Protein AF-A0A1J3I3N0-F1 (afdb_monomer)

Radius of gyration: 23.9 Å; Cα contacts (8 Å, |Δi|>4): 71; chains: 1; bounding box: 58×37×60 Å

Nearest PDB structures (foldseek):
  5kwk-assembly1_A  TM=9.688E-01  e=1.887E-14  Arabidopsis thaliana
  5kor-assembly2_C  TM=9.843E-01  e=4.861E-14  Arabidopsis thaliana
  5koe-assembly6_C  TM=9.722E-01  e=4.544E-14  Arabidopsis thaliana
  5kop-assembly1_A  TM=9.843E-01  e=1.023E-13  Arabidopsis thaliana
  5koe-assembly6_B-2  TM=8.585E-01  e=1.648E-14  Arabidopsis thaliana

Sequence (150 aa):
SRDEDKMFFCQRDQSLIDKVPWLIIKPNVYFVPSLWLNPTFYAVLIKLFPQKETVFHHLARYLFHPTNQVWGMVTRYYHAHLSKAEETLGIQIRVFDKNPGYFQHVMDQVVSCTQREKLLPELATQEEEEEAKFNISESAKLKAVLVTSL

InterPro domains:
  IPR004938 Xyloglucan fucosyltransferase [PF03254] (4-150)
  IPR004938 Xyloglucan fucosyltransferase [PTHR31889] (2-150)

Secondary structure (DSSP, 8-state):
-HHHHGGGGSHHHHHHHTT-S-------S--HHHHTTSHHHHHHHHHH-SSGGGHHHHHHHHH----HHHHHHHHHHIIIIITT-SEEEEEE-----SS-S--HHHHHHHHHHHHHTTSSPPPPPHHHHHHHHH-TTS----EEEEEE--

Mean predicted aligned error: 7.1 Å

Organism: Noccaea caerulescens (NCBI:txid107243)

Solvent-accessible surface area (backbone atoms only — not comparable to full-atom values): 9632 Å² total; per-residue (Å²): 113,77,70,60,61,56,40,64,55,36,60,72,48,41,66,57,53,74,74,51,94,75,86,88,83,88,80,94,68,88,58,66,72,54,44,61,72,14,73,79,46,28,73,53,47,54,71,78,33,80,55,76,84,44,54,63,65,55,51,45,67,73,70,63,74,75,53,70,70,57,44,52,53,54,51,52,50,37,61,75,69,44,66,85,36,82,41,80,46,79,44,82,54,82,82,96,62,93,71,86,80,90,53,69,72,57,52,53,48,51,53,52,49,32,37,75,72,64,74,41,82,72,83,72,51,78,70,52,56,56,53,53,71,73,59,83,80,67,86,77,79,48,70,31,76,50,75,48,70,132

Structure (mmCIF, N/CA/C/O backbone):
data_AF-A0A1J3I3N0-F1
#
_entry.id   AF-A0A1J3I3N0-F1
#
loop_
_atom_site.group_PDB
_atom_site.id
_atom_site.type_symbol
_atom_site.label_atom_id
_atom_site.label_alt_id
_atom_site.label_comp_id
_atom_site.label_asym_id
_atom_site.label_entity_id
_atom_site.label_seq_id
_atom_site.pdbx_PDB_ins_code
_atom_site.Cartn_x
_atom_site.Cartn_y
_atom_site.Cartn_z
_atom_site.occupancy
_atom_site.B_iso_or_equiv
_atom_site.auth_seq_id
_atom_site.auth_comp_id
_atom_site.auth_asym_id
_atom_site.auth_atom_id
_atom_site.pdbx_PDB_model_num
ATOM 1 N N . SER A 1 1 ? 25.586 7.578 -13.875 1.00 64.69 1 SER A N 1
ATOM 2 C CA . SER A 1 1 ? 25.371 6.602 -12.786 1.00 64.69 1 SER A CA 1
ATOM 3 C C . SER A 1 1 ? 23.899 6.506 -12.373 1.00 64.69 1 SER A C 1
ATOM 5 O O . SER A 1 1 ? 23.268 5.610 -12.886 1.00 64.69 1 SER A O 1
ATOM 7 N N . ARG A 1 2 ? 23.277 7.401 -11.572 1.00 70.50 2 ARG A N 1
ATOM 8 C CA . ARG A 1 2 ? 21.827 7.266 -11.228 1.00 70.50 2 ARG A CA 1
ATOM 9 C C . ARG A 1 2 ? 20.839 7.833 -12.251 1.00 70.50 2 ARG A C 1
ATOM 11 O O . ARG A 1 2 ? 19.697 7.390 -12.302 1.00 70.50 2 ARG A O 1
ATOM 18 N N . ASP A 1 3 ? 21.242 8.843 -13.017 1.00 83.88 3 ASP A N 1
ATOM 19 C CA . ASP A 1 3 ? 20.363 9.431 -14.038 1.00 83.88 3 ASP A CA 1
ATOM 20 C C . ASP A 1 3 ? 20.319 8.588 -15.315 1.00 83.88 3 ASP A C 1
ATOM 22 O O . ASP A 1 3 ? 19.281 8.512 -15.960 1.00 83.88 3 ASP A O 1
ATOM 26 N N . GLU A 1 4 ? 21.403 7.872 -15.612 1.00 88.06 4 GLU A N 1
ATOM 27 C CA . GLU A 1 4 ? 21.458 6.889 -16.700 1.00 88.06 4 GLU A CA 1
ATOM 28 C C . GLU A 1 4 ? 20.511 5.711 -16.435 1.00 88.06 4 GLU A C 1
ATOM 30 O O . GLU A 1 4 ? 19.789 5.306 -17.338 1.00 88.06 4 GLU A O 1
ATOM 35 N N . ASP A 1 5 ? 20.406 5.228 -15.191 1.00 90.06 5 ASP A N 1
ATOM 36 C CA . ASP A 1 5 ? 19.467 4.151 -14.835 1.00 90.06 5 ASP A CA 1
ATOM 37 C C . ASP A 1 5 ? 18.001 4.537 -15.104 1.00 90.06 5 ASP A C 1
ATOM 39 O O . ASP A 1 5 ? 17.170 3.697 -15.458 1.00 90.06 5 ASP A O 1
ATOM 43 N N . LYS A 1 6 ? 17.662 5.828 -14.973 1.00 90.75 6 LYS A N 1
ATOM 44 C CA . LYS A 1 6 ? 16.306 6.336 -15.241 1.00 90.75 6 LYS A CA 1
ATOM 45 C C . LYS A 1 6 ? 15.952 6.298 -16.727 1.00 90.75 6 LYS A C 1
ATOM 47 O O . LYS A 1 6 ? 14.764 6.317 -17.050 1.00 90.75 6 LYS A O 1
ATOM 52 N N . MET A 1 7 ? 16.943 6.183 -17.615 1.00 92.62 7 MET A N 1
ATOM 53 C CA . MET A 1 7 ? 16.710 6.018 -19.051 1.00 92.62 7 MET A CA 1
ATOM 54 C C . MET A 1 7 ? 15.950 4.727 -19.360 1.00 92.62 7 MET A C 1
ATOM 56 O O . MET A 1 7 ? 15.280 4.664 -20.384 1.00 92.62 7 MET A O 1
ATOM 60 N N . PHE A 1 8 ? 15.914 3.753 -18.437 1.00 92.50 8 PHE A N 1
ATOM 61 C CA . PHE A 1 8 ? 15.010 2.602 -18.517 1.00 92.50 8 PHE A CA 1
ATOM 62 C C . PHE A 1 8 ? 13.559 3.014 -18.819 1.00 92.50 8 PHE A C 1
ATOM 64 O O . PHE A 1 8 ? 12.860 2.328 -19.555 1.00 92.50 8 PHE A O 1
ATOM 71 N N . PHE A 1 9 ? 13.080 4.146 -18.304 1.00 92.75 9 PHE A N 1
ATOM 72 C CA . PHE A 1 9 ? 11.700 4.579 -18.537 1.00 92.75 9 PHE A CA 1
ATOM 73 C C . PHE A 1 9 ? 11.489 5.278 -19.888 1.00 92.75 9 PHE A C 1
ATOM 75 O O . PHE A 1 9 ? 10.345 5.563 -20.244 1.00 92.75 9 PHE A O 1
ATOM 82 N N . CYS A 1 10 ? 12.541 5.525 -20.670 1.00 92.50 10 CYS A N 1
ATOM 83 C CA . CYS A 1 10 ? 12.461 6.177 -21.974 1.00 92.50 10 CYS A CA 1
ATOM 84 C C . CYS A 1 10 ? 12.152 5.176 -23.098 1.00 92.50 10 CYS A C 1
ATOM 86 O O . CYS A 1 10 ? 12.663 4.060 -23.140 1.00 92.50 10 CYS A O 1
ATOM 88 N N . GLN A 1 11 ? 11.327 5.588 -24.065 1.00 91.31 11 GLN A N 1
ATOM 89 C CA . GLN A 1 11 ? 10.943 4.744 -25.206 1.00 91.31 11 GLN A CA 1
ATOM 90 C C . GLN A 1 11 ? 12.145 4.309 -26.060 1.00 91.31 11 GLN A C 1
ATOM 92 O O . GLN A 1 11 ? 12.191 3.173 -26.529 1.00 91.31 11 GLN A O 1
ATOM 97 N N . ARG A 1 12 ? 13.123 5.203 -26.261 1.00 91.56 12 ARG A N 1
ATOM 98 C CA . ARG A 1 12 ? 14.326 4.912 -27.056 1.00 91.56 12 ARG A CA 1
ATOM 99 C C . ARG A 1 12 ? 15.104 3.743 -26.457 1.00 91.56 12 ARG A C 1
ATOM 101 O O . ARG A 1 12 ? 15.423 2.795 -27.163 1.00 91.56 12 ARG A O 1
ATOM 108 N N . ASP A 1 13 ? 15.366 3.798 -25.164 1.00 92.19 13 ASP A N 1
ATOM 109 C CA . ASP A 1 13 ? 16.154 2.805 -24.444 1.00 92.19 13 ASP A CA 1
ATOM 110 C C . ASP A 1 13 ? 15.411 1.470 -24.328 1.00 92.19 13 ASP A C 1
ATOM 112 O O . ASP A 1 13 ? 16.022 0.417 -24.495 1.00 92.19 13 ASP A O 1
ATOM 116 N N . GLN A 1 14 ? 14.080 1.491 -24.186 1.00 93.06 14 GLN A N 1
ATOM 117 C CA . GLN A 1 14 ? 13.260 0.274 -24.244 1.00 93.06 14 GLN A CA 1
ATOM 118 C C . GLN A 1 14 ? 13.431 -0.496 -25.560 1.00 93.06 14 GLN A C 1
ATOM 120 O O . GLN A 1 14 ? 13.517 -1.718 -25.537 1.00 93.06 14 GLN A O 1
ATOM 125 N N . SER A 1 15 ? 13.593 0.192 -26.697 1.00 91.31 15 SER A N 1
ATOM 126 C CA . SER A 1 15 ? 13.851 -0.473 -27.988 1.00 91.31 15 SER A CA 1
ATOM 127 C C . SER A 1 15 ? 15.215 -1.177 -28.074 1.00 91.31 15 SER A C 1
ATOM 129 O O . SER A 1 15 ? 15.411 -2.056 -28.916 1.00 91.31 15 SER A O 1
ATOM 131 N N . LEU A 1 16 ? 16.173 -0.784 -27.227 1.00 92.06 16 LEU A N 1
ATOM 132 C CA . LEU A 1 16 ? 17.465 -1.457 -27.096 1.00 92.06 16 LEU A CA 1
ATOM 133 C C . LEU A 1 16 ? 17.357 -2.628 -26.120 1.00 92.06 16 LEU A C 1
ATOM 135 O O . LEU A 1 16 ? 17.857 -3.711 -26.417 1.00 92.06 16 LEU A O 1
ATOM 139 N N . ILE A 1 17 ? 16.671 -2.416 -24.994 1.00 92.81 17 ILE A N 1
ATOM 140 C CA . ILE A 1 17 ? 16.442 -3.432 -23.960 1.00 92.81 17 ILE A CA 1
ATOM 141 C C . ILE A 1 17 ? 15.670 -4.629 -24.530 1.00 92.81 17 ILE A C 1
ATOM 143 O O . ILE A 1 17 ? 16.038 -5.763 -24.244 1.00 92.81 17 ILE A O 1
ATOM 147 N N . ASP A 1 18 ? 14.680 -4.393 -25.394 1.00 91.75 18 ASP A N 1
ATOM 148 C CA . ASP A 1 18 ? 13.862 -5.434 -26.041 1.00 91.75 18 ASP A CA 1
ATOM 149 C C . ASP A 1 18 ? 14.685 -6.439 -26.875 1.00 91.75 18 ASP A C 1
ATOM 151 O O . ASP A 1 18 ? 14.262 -7.565 -27.121 1.00 91.75 18 ASP A O 1
ATOM 155 N N . LYS A 1 19 ? 15.907 -6.068 -27.279 1.00 96.00 19 LYS A N 1
ATOM 156 C CA . LYS A 1 19 ? 16.817 -6.939 -28.042 1.00 96.00 19 LYS A CA 1
ATOM 157 C C . LYS A 1 19 ? 17.694 -7.822 -27.155 1.00 96.00 19 LYS A C 1
ATOM 159 O O . LYS A 1 19 ? 18.414 -8.677 -27.673 1.00 96.00 19 LYS A O 1
ATOM 164 N N . VAL A 1 20 ? 17.690 -7.598 -25.842 1.00 95.12 20 VAL A N 1
ATOM 165 C CA . VAL A 1 20 ? 18.519 -8.336 -24.889 1.00 95.12 20 VAL A CA 1
ATOM 166 C C . VAL A 1 20 ? 17.716 -9.518 -24.332 1.00 95.12 20 VAL A C 1
ATOM 168 O O . VAL A 1 20 ? 16.658 -9.311 -23.747 1.00 95.12 20 VAL A O 1
ATOM 171 N N . PRO A 1 21 ? 18.210 -10.764 -24.447 1.00 96.12 21 PRO A N 1
ATOM 172 C CA . PRO A 1 21 ? 17.446 -11.946 -24.038 1.00 96.12 21 PRO A CA 1
ATOM 173 C C . PRO A 1 21 ? 17.342 -12.134 -22.516 1.00 96.12 21 PRO A C 1
ATOM 175 O O . PRO A 1 21 ? 16.458 -12.846 -22.048 1.00 96.12 21 PRO A O 1
ATOM 178 N N . TRP A 1 22 ? 18.241 -11.524 -21.738 1.00 96.00 22 TRP A N 1
ATOM 179 C CA . TRP A 1 22 ? 18.297 -11.670 -20.283 1.00 96.00 22 TRP A CA 1
ATOM 180 C C . TRP A 1 22 ? 18.347 -10.306 -19.608 1.00 96.00 22 TRP A C 1
ATOM 182 O O . TRP A 1 22 ? 19.309 -9.558 -19.775 1.00 96.00 22 TRP A O 1
ATOM 192 N N . LEU A 1 23 ? 17.333 -10.015 -18.795 1.00 94.81 23 LEU A N 1
ATOM 193 C CA . LEU A 1 23 ? 17.261 -8.802 -17.992 1.00 94.81 23 LEU A CA 1
ATOM 194 C C . LEU A 1 23 ? 17.294 -9.165 -16.505 1.00 94.81 23 LEU A C 1
ATOM 196 O O . LEU A 1 23 ? 16.452 -9.918 -16.019 1.00 94.81 23 LEU A O 1
ATOM 200 N N . ILE A 1 24 ? 18.259 -8.608 -15.774 1.00 94.81 24 ILE A N 1
ATOM 201 C CA . ILE A 1 24 ? 18.362 -8.743 -14.318 1.00 94.81 24 ILE A CA 1
ATOM 202 C C . ILE A 1 24 ? 17.956 -7.406 -13.705 1.00 94.81 24 ILE A C 1
ATOM 204 O O . ILE A 1 24 ? 18.572 -6.380 -13.982 1.00 94.81 24 ILE A O 1
ATOM 208 N N . ILE A 1 25 ? 16.921 -7.413 -12.865 1.00 92.81 25 ILE A N 1
ATOM 209 C CA . ILE A 1 25 ? 16.355 -6.202 -12.262 1.00 92.81 25 ILE A CA 1
ATOM 210 C C . ILE A 1 25 ? 16.528 -6.280 -10.744 1.00 92.81 25 ILE A C 1
ATOM 212 O O . ILE A 1 25 ? 16.225 -7.303 -10.132 1.00 92.81 25 ILE A O 1
ATOM 216 N N . LYS A 1 26 ? 16.982 -5.187 -10.119 1.00 93.81 26 LYS A N 1
ATOM 217 C CA . LYS A 1 26 ? 17.108 -5.060 -8.657 1.00 93.81 26 LYS A CA 1
ATOM 218 C C . LYS A 1 26 ? 16.437 -3.772 -8.157 1.00 93.81 26 LYS A C 1
ATOM 220 O O . LYS A 1 26 ? 17.131 -2.825 -7.788 1.00 93.81 26 LYS A O 1
ATOM 225 N N . PRO A 1 27 ? 15.096 -3.698 -8.168 1.00 91.56 27 PRO A N 1
ATOM 226 C CA . PRO A 1 27 ? 14.377 -2.522 -7.708 1.00 91.56 27 PRO A CA 1
ATOM 227 C C . PRO A 1 27 ? 14.103 -2.608 -6.200 1.00 91.56 27 PRO A C 1
ATOM 229 O O . PRO A 1 27 ? 13.851 -3.681 -5.657 1.00 91.56 27 PRO A O 1
ATOM 232 N N . ASN A 1 28 ? 14.088 -1.462 -5.528 1.00 93.69 28 ASN A N 1
ATOM 233 C CA . ASN A 1 28 ? 13.585 -1.309 -4.157 1.00 93.69 28 ASN A CA 1
ATOM 234 C C . ASN A 1 28 ? 12.426 -0.296 -4.084 1.00 93.69 28 ASN A C 1
ATOM 236 O O . ASN A 1 28 ? 12.150 0.261 -3.025 1.00 93.69 28 ASN A O 1
ATOM 240 N N . VAL A 1 29 ? 11.773 -0.038 -5.222 1.00 93.94 29 VAL A N 1
ATOM 241 C CA . VAL A 1 29 ? 10.712 0.963 -5.383 1.00 93.94 29 VAL A CA 1
ATOM 242 C C . VAL A 1 29 ? 9.551 0.409 -6.203 1.00 93.94 29 VAL A C 1
ATOM 244 O O . VAL A 1 29 ? 9.735 -0.438 -7.078 1.00 93.94 29 VAL A O 1
ATOM 247 N N . TYR A 1 30 ? 8.353 0.939 -5.963 1.00 95.38 30 TYR A N 1
ATOM 248 C CA . TYR A 1 30 ? 7.183 0.695 -6.802 1.00 95.38 30 TYR A CA 1
ATOM 249 C C . TYR A 1 30 ? 7.220 1.617 -8.032 1.00 95.38 30 TYR A C 1
ATOM 251 O O . TYR A 1 30 ? 6.747 2.750 -7.989 1.00 95.38 30 TYR A O 1
ATOM 259 N N . PHE A 1 31 ? 7.820 1.143 -9.128 1.00 95.44 31 PHE A N 1
ATOM 260 C CA . PHE A 1 31 ? 8.062 1.945 -10.340 1.00 95.44 31 PHE A CA 1
ATOM 261 C C . PHE A 1 31 ? 6.945 1.879 -11.395 1.00 95.44 31 PHE A C 1
ATOM 263 O O . PHE A 1 31 ? 7.069 2.489 -12.457 1.00 95.44 31 PHE A O 1
ATOM 270 N N . VAL A 1 32 ? 5.845 1.171 -11.119 1.00 95.69 32 VAL A N 1
ATOM 271 C CA . VAL A 1 32 ? 4.691 1.065 -12.028 1.00 95.69 32 VAL A CA 1
ATOM 272 C C . VAL A 1 32 ? 4.181 2.431 -12.511 1.00 95.69 32 VAL A C 1
ATOM 274 O O . VAL A 1 32 ? 3.927 2.540 -13.710 1.00 95.69 32 VAL A O 1
ATOM 277 N N . PRO A 1 33 ? 4.071 3.489 -11.675 1.00 94.94 33 PRO A N 1
ATOM 278 C CA . PRO A 1 33 ? 3.620 4.800 -12.147 1.00 94.94 33 PRO A CA 1
ATOM 279 C C . PRO A 1 33 ? 4.467 5.356 -13.300 1.00 94.94 33 PRO A C 1
ATOM 281 O O . PRO A 1 33 ? 3.920 5.911 -14.247 1.00 94.94 33 PRO A O 1
ATOM 284 N N . SER A 1 34 ? 5.784 5.140 -13.280 1.00 94.38 34 SER A N 1
ATOM 285 C CA . SER A 1 34 ? 6.685 5.594 -14.345 1.00 94.38 34 SER A CA 1
ATOM 286 C C . SER A 1 34 ? 6.486 4.833 -15.657 1.00 94.38 34 SER A C 1
ATOM 288 O O . SER A 1 34 ? 6.720 5.390 -16.726 1.00 94.38 34 SER A O 1
ATOM 290 N N . LEU A 1 35 ? 6.009 3.582 -15.609 1.00 94.75 35 LEU A N 1
ATOM 291 C CA . LEU A 1 35 ? 5.701 2.808 -16.817 1.00 94.75 35 LEU A CA 1
ATOM 292 C C . LEU A 1 35 ? 4.533 3.421 -17.597 1.00 94.75 35 LEU A C 1
ATOM 294 O O . LEU A 1 35 ? 4.544 3.395 -18.824 1.00 94.75 35 LEU A O 1
ATOM 298 N N . TRP A 1 36 ? 3.566 4.033 -16.906 1.00 94.62 36 TRP A N 1
ATOM 299 C CA . TRP A 1 36 ? 2.443 4.725 -17.547 1.00 94.62 36 TRP A CA 1
ATOM 300 C C . TRP A 1 36 ? 2.867 5.948 -18.366 1.00 94.62 36 TRP A C 1
ATOM 302 O O . TRP A 1 36 ? 2.126 6.362 -19.253 1.00 94.62 36 TRP A O 1
ATOM 312 N N . LEU A 1 37 ? 4.043 6.520 -18.087 1.00 92.50 37 LEU A N 1
ATOM 313 C CA . LEU A 1 37 ? 4.584 7.666 -18.822 1.00 92.50 37 LEU A CA 1
ATOM 314 C C . LEU A 1 37 ? 5.310 7.257 -20.110 1.00 92.50 37 LEU A C 1
ATOM 316 O O . LEU A 1 37 ? 5.589 8.111 -20.948 1.00 92.50 37 LEU A O 1
ATOM 320 N N . ASN A 1 38 ? 5.615 5.968 -20.287 1.00 92.94 38 ASN A N 1
ATOM 321 C CA . ASN A 1 38 ? 6.255 5.472 -21.497 1.00 92.94 38 ASN A CA 1
ATOM 322 C C . ASN A 1 38 ? 5.187 5.112 -22.549 1.00 92.94 38 ASN A C 1
ATOM 324 O O . ASN A 1 38 ? 4.382 4.205 -22.303 1.00 92.94 38 ASN A O 1
ATOM 328 N N . PRO A 1 39 ? 5.195 5.743 -23.741 1.00 89.69 39 PRO A N 1
ATOM 329 C CA . PRO A 1 39 ? 4.214 5.469 -24.795 1.00 89.69 39 PRO A CA 1
ATOM 330 C C . PRO A 1 39 ? 4.124 3.992 -25.201 1.00 89.69 39 PRO A C 1
ATOM 332 O O . PRO A 1 39 ? 3.043 3.511 -25.534 1.00 89.69 39 PRO A O 1
ATOM 335 N N . THR A 1 40 ? 5.242 3.264 -25.124 1.00 88.25 40 THR A N 1
ATOM 336 C CA . THR A 1 40 ? 5.331 1.830 -25.446 1.00 88.25 40 THR A CA 1
ATOM 337 C C . THR A 1 40 ? 4.435 0.997 -24.535 1.00 88.25 40 THR A C 1
ATOM 339 O O . THR A 1 40 ? 3.699 0.131 -25.000 1.00 88.25 40 THR A O 1
ATOM 342 N N . PHE A 1 41 ? 4.464 1.274 -23.229 1.00 93.69 41 PHE A N 1
ATOM 343 C CA . PHE A 1 41 ? 3.701 0.513 -22.240 1.00 93.69 41 PHE A CA 1
ATOM 344 C C . PHE A 1 41 ? 2.276 1.030 -22.086 1.00 93.69 41 PHE A C 1
ATOM 346 O O . PHE A 1 41 ? 1.360 0.238 -21.863 1.00 93.69 41 PHE A O 1
ATOM 353 N N . TYR A 1 42 ? 2.070 2.339 -22.246 1.00 92.88 42 TYR A N 1
ATOM 354 C CA . TYR A 1 42 ? 0.773 2.987 -22.067 1.00 92.88 42 TYR A CA 1
ATOM 355 C C . TYR A 1 42 ? -0.353 2.299 -22.853 1.00 92.88 42 TYR A C 1
ATOM 357 O O . TYR A 1 42 ? -1.414 2.014 -22.295 1.00 92.88 42 TYR A O 1
ATOM 365 N N . ALA A 1 43 ? -0.108 1.973 -24.127 1.00 90.88 43 ALA A N 1
ATOM 366 C CA . ALA A 1 43 ? -1.102 1.358 -25.010 1.00 90.88 43 ALA A CA 1
ATOM 367 C C . ALA A 1 43 ? -1.598 -0.017 -24.522 1.00 90.88 43 ALA A C 1
ATOM 369 O O . ALA A 1 43 ? -2.729 -0.409 -24.819 1.00 90.88 43 ALA A O 1
ATOM 370 N N . VAL A 1 44 ? -0.762 -0.746 -23.778 1.00 94.19 44 VAL A N 1
ATOM 371 C CA . VAL A 1 44 ? -1.104 -2.045 -23.184 1.00 94.19 44 VAL A CA 1
ATOM 372 C C . VAL A 1 44 ? -1.709 -1.849 -21.796 1.00 94.19 44 VAL A C 1
ATOM 374 O O . VAL A 1 44 ? -2.758 -2.418 -21.497 1.00 94.19 44 VAL A O 1
ATOM 377 N N . LEU A 1 45 ? -1.096 -1.002 -20.966 1.00 96.12 45 LEU A N 1
ATOM 378 C CA . LEU A 1 45 ? -1.529 -0.759 -19.590 1.00 96.12 45 LEU A CA 1
ATOM 379 C C . LEU A 1 45 ? -2.961 -0.226 -19.513 1.00 96.12 45 LEU A C 1
ATOM 381 O O . LEU A 1 45 ? -3.719 -0.684 -18.666 1.00 96.12 45 LEU A O 1
ATOM 385 N N . ILE A 1 46 ? -3.371 0.658 -20.429 1.00 96.00 46 ILE A N 1
ATOM 386 C CA . ILE A 1 46 ? -4.741 1.193 -20.445 1.00 96.00 46 ILE A CA 1
ATOM 387 C C . ILE A 1 46 ? -5.800 0.123 -20.755 1.00 96.00 46 ILE A C 1
ATOM 389 O O . ILE A 1 46 ? -6.944 0.243 -20.326 1.00 96.00 46 ILE A O 1
ATOM 393 N N . LYS A 1 47 ? -5.421 -0.933 -21.487 1.00 95.75 47 LYS A N 1
ATOM 394 C CA . LYS A 1 47 ? -6.307 -2.067 -21.786 1.00 95.75 47 LYS A CA 1
ATOM 395 C C . LYS A 1 47 ? -6.361 -3.054 -20.623 1.00 95.75 47 LYS A C 1
ATOM 397 O O . LYS A 1 47 ? -7.427 -3.581 -20.332 1.00 95.75 47 LYS A O 1
ATOM 402 N N . LEU A 1 48 ? -5.220 -3.302 -19.976 1.00 96.81 48 LEU A N 1
ATOM 403 C CA . LEU A 1 48 ? -5.122 -4.212 -18.831 1.00 96.81 48 LEU A CA 1
ATOM 404 C C . LEU A 1 48 ? -5.765 -3.632 -17.568 1.00 96.81 48 LEU A C 1
ATOM 406 O O . LEU A 1 48 ? -6.399 -4.361 -16.811 1.00 96.81 48 LEU A O 1
ATOM 410 N N . PHE A 1 49 ? -5.607 -2.327 -17.349 1.00 97.19 49 PHE A N 1
ATOM 411 C CA . PHE A 1 49 ? -6.050 -1.632 -16.146 1.00 97.19 49 PHE A CA 1
ATOM 412 C C . PHE A 1 49 ? -6.854 -0.381 -16.524 1.00 97.19 49 PHE A C 1
ATOM 414 O O . PHE A 1 49 ? -6.316 0.729 -16.512 1.00 97.19 49 PHE A O 1
ATOM 421 N N . PRO A 1 50 ? -8.152 -0.532 -16.854 1.00 94.75 50 PRO A N 1
ATOM 422 C CA . PRO A 1 50 ? -9.027 0.609 -17.134 1.00 94.75 50 PRO A CA 1
ATOM 423 C C . PRO A 1 50 ? -9.096 1.598 -15.961 1.00 94.75 50 PRO A C 1
ATOM 425 O O . PRO A 1 50 ? -9.177 2.807 -16.163 1.00 94.75 50 PRO A O 1
ATOM 428 N N . GLN A 1 51 ? -9.013 1.071 -14.737 1.00 95.00 51 GLN A N 1
ATOM 429 C CA . GLN A 1 51 ? -8.826 1.828 -13.502 1.00 95.00 51 GLN A CA 1
ATOM 430 C C . GLN A 1 51 ? -7.328 1.848 -13.172 1.00 95.00 51 GLN A C 1
ATOM 432 O O . GLN A 1 51 ? -6.751 0.833 -12.783 1.00 95.00 51 GLN A O 1
ATOM 437 N N . LYS A 1 52 ? -6.660 2.988 -13.366 1.00 91.62 52 LYS A N 1
ATOM 438 C CA . LYS A 1 52 ? -5.188 3.087 -13.275 1.00 91.62 52 LYS A CA 1
ATOM 439 C C . LYS A 1 52 ? -4.658 2.782 -11.871 1.00 91.62 52 LYS A C 1
ATOM 441 O O . LYS A 1 52 ? -3.526 2.338 -11.704 1.00 91.62 52 LYS A O 1
ATOM 446 N N . GLU A 1 53 ? -5.479 3.014 -10.862 1.00 93.88 53 GLU A N 1
ATOM 447 C CA . GLU A 1 53 ? -5.210 2.810 -9.445 1.00 93.88 53 GLU A CA 1
ATOM 448 C C . GLU A 1 53 ? -5.243 1.332 -9.015 1.00 93.88 53 GLU A C 1
ATOM 450 O O . GLU A 1 53 ? -4.773 1.001 -7.926 1.00 93.88 53 GLU A O 1
ATOM 455 N N . THR A 1 54 ? -5.724 0.412 -9.862 1.00 96.75 54 THR A N 1
ATOM 456 C CA . THR A 1 54 ? -5.919 -0.998 -9.476 1.00 96.75 54 THR A CA 1
ATOM 457 C C . THR A 1 54 ? -4.753 -1.926 -9.806 1.00 96.75 54 THR A C 1
ATOM 459 O O . THR A 1 54 ? -4.815 -3.109 -9.461 1.00 96.75 54 THR A O 1
ATOM 462 N N . VAL A 1 55 ? -3.664 -1.426 -10.407 1.00 97.81 55 VAL A N 1
ATOM 463 C CA . VAL A 1 55 ? -2.535 -2.277 -10.837 1.00 97.81 55 VAL A CA 1
ATOM 464 C C . VAL A 1 55 ? -1.989 -3.125 -9.688 1.00 97.81 55 VAL A C 1
ATOM 466 O O . VAL A 1 55 ? -1.961 -4.353 -9.781 1.00 97.81 55 VAL A O 1
ATOM 469 N N . PHE A 1 56 ? -1.597 -2.491 -8.577 1.00 97.56 56 PHE A N 1
ATOM 470 C CA . PHE A 1 56 ? -1.079 -3.224 -7.422 1.00 97.56 56 PHE A CA 1
ATOM 471 C C . PHE A 1 56 ? -2.160 -4.095 -6.783 1.00 97.56 56 PHE A C 1
ATOM 473 O O . PHE A 1 56 ? -1.886 -5.240 -6.448 1.00 97.56 56 PHE A O 1
ATOM 480 N N . HIS A 1 57 ? -3.396 -3.599 -6.670 1.00 97.75 57 HIS A N 1
ATOM 481 C CA . HIS A 1 57 ? -4.502 -4.356 -6.083 1.00 97.75 57 HIS A CA 1
ATOM 482 C C . HIS A 1 57 ? -4.737 -5.697 -6.797 1.00 97.75 57 HIS A C 1
ATOM 484 O O . HIS A 1 57 ? -4.858 -6.730 -6.139 1.00 97.75 57 HIS A O 1
ATOM 490 N N . HIS A 1 58 ? -4.769 -5.707 -8.132 1.00 98.12 58 HIS A N 1
ATOM 491 C CA . HIS A 1 58 ? -4.980 -6.931 -8.902 1.00 98.12 58 HIS A CA 1
ATOM 492 C C . HIS A 1 58 ? -3.746 -7.834 -8.911 1.00 98.12 58 HIS A C 1
ATOM 494 O O . HIS A 1 58 ? -3.857 -9.021 -8.602 1.00 98.12 58 HIS A O 1
ATOM 500 N N . LEU A 1 59 ? -2.567 -7.285 -9.221 1.00 98.19 59 LEU A N 1
ATOM 501 C CA . LEU A 1 59 ? -1.352 -8.091 -9.344 1.00 98.19 59 LEU A CA 1
ATOM 502 C C . LEU A 1 59 ? -0.898 -8.662 -8.001 1.00 98.19 59 LEU A C 1
ATOM 504 O O . LEU A 1 59 ? -0.502 -9.822 -7.941 1.00 98.19 59 LEU A O 1
ATOM 508 N N . ALA A 1 60 ? -0.997 -7.899 -6.911 1.00 97.81 60 ALA A N 1
ATOM 509 C CA . ALA A 1 60 ? -0.611 -8.384 -5.591 1.00 97.81 60 ALA A CA 1
ATOM 510 C C . ALA A 1 60 ? -1.481 -9.566 -5.146 1.00 97.81 60 ALA A C 1
ATOM 512 O O . ALA A 1 60 ? -0.953 -10.543 -4.628 1.00 97.81 60 ALA A O 1
ATOM 513 N N . ARG A 1 61 ? -2.796 -9.518 -5.395 1.00 97.62 61 ARG A N 1
ATOM 514 C CA . ARG A 1 61 ? -3.722 -10.616 -5.064 1.00 97.62 61 ARG A CA 1
ATOM 515 C C . ARG A 1 61 ? -3.503 -11.868 -5.912 1.00 97.62 61 ARG A C 1
ATOM 517 O O . ARG A 1 61 ? -3.854 -12.953 -5.463 1.00 97.62 61 ARG A O 1
ATOM 524 N N . TYR A 1 62 ? -2.972 -11.704 -7.122 1.00 98.19 62 TYR A N 1
ATOM 525 C CA . TYR A 1 62 ? -2.625 -12.807 -8.016 1.00 98.19 62 TYR A CA 1
ATOM 526 C C . TYR A 1 62 ? -1.264 -13.436 -7.679 1.00 98.19 62 TYR A C 1
ATOM 528 O O . TYR A 1 62 ? -1.088 -14.639 -7.825 1.00 98.19 62 TYR A O 1
ATOM 536 N N . LEU A 1 63 ? -0.288 -12.628 -7.255 1.00 98.44 63 LEU A N 1
ATOM 537 C CA . LEU A 1 63 ? 1.091 -13.077 -7.034 1.00 98.44 63 LEU A CA 1
ATOM 538 C C . LEU A 1 63 ? 1.366 -13.509 -5.591 1.00 98.44 63 LEU A C 1
ATOM 540 O O . LEU A 1 63 ? 2.131 -14.445 -5.364 1.00 98.44 63 LEU A O 1
ATOM 544 N N . PHE A 1 64 ? 0.802 -12.806 -4.608 1.00 98.19 64 PHE A N 1
ATOM 545 C CA . PHE A 1 64 ? 1.165 -12.982 -3.207 1.00 98.19 64 PHE A CA 1
ATOM 546 C C . PHE A 1 64 ? 0.111 -13.794 -2.465 1.00 98.19 64 PHE A C 1
ATOM 548 O O . PHE A 1 64 ? -0.930 -13.284 -2.051 1.00 98.19 64 PHE A O 1
ATOM 555 N N . HIS A 1 65 ? 0.443 -15.059 -2.226 1.00 98.25 65 HIS A N 1
ATOM 556 C CA . HIS A 1 65 ? -0.328 -15.947 -1.369 1.00 98.25 65 HIS A CA 1
ATOM 557 C C . HIS A 1 65 ? 0.500 -16.307 -0.132 1.00 98.25 65 HIS A C 1
ATOM 559 O O . HIS A 1 65 ? 1.634 -16.775 -0.274 1.00 98.25 65 HIS A O 1
ATOM 565 N N . PRO A 1 66 ? -0.020 -16.075 1.087 1.00 98.19 66 PRO A N 1
ATOM 566 C CA . PRO A 1 66 ? 0.708 -16.417 2.297 1.00 98.19 66 PRO A CA 1
ATOM 567 C C . PRO A 1 66 ? 0.876 -17.934 2.406 1.00 98.19 66 PRO A C 1
ATOM 569 O O . PRO A 1 66 ? -0.023 -18.702 2.066 1.00 98.19 66 PRO A O 1
ATOM 572 N N . THR A 1 67 ? 2.014 -18.373 2.943 1.00 98.62 67 THR A N 1
ATOM 573 C CA . THR A 1 67 ? 2.191 -19.777 3.330 1.00 98.62 67 THR A CA 1
ATOM 574 C C . THR A 1 67 ? 1.248 -20.132 4.479 1.00 98.62 67 THR A C 1
ATOM 576 O O . THR A 1 67 ? 0.796 -19.259 5.222 1.00 98.62 67 THR A O 1
ATOM 579 N N . ASN A 1 68 ? 1.005 -21.426 4.696 1.00 98.62 68 ASN A N 1
ATOM 580 C CA . ASN A 1 68 ? 0.122 -21.897 5.770 1.00 98.62 68 ASN A CA 1
ATOM 581 C C . ASN A 1 68 ? 0.521 -21.376 7.157 1.00 98.62 68 ASN A C 1
ATOM 583 O O . ASN A 1 68 ? -0.344 -21.088 7.981 1.00 98.62 68 ASN A O 1
ATOM 587 N N . GLN A 1 69 ? 1.822 -21.224 7.417 1.00 98.62 69 GLN A N 1
ATOM 588 C CA . GLN A 1 69 ? 2.314 -20.677 8.680 1.00 98.62 69 GLN A CA 1
ATOM 589 C C . GLN A 1 69 ? 1.839 -19.232 8.884 1.00 98.62 69 GLN A C 1
ATOM 591 O O . GLN A 1 69 ? 1.278 -18.915 9.933 1.00 98.62 69 GLN A O 1
ATOM 596 N N . VAL A 1 70 ? 2.026 -18.378 7.874 1.00 98.50 70 VAL A N 1
ATOM 597 C CA . VAL A 1 70 ? 1.604 -16.970 7.906 1.00 98.50 70 VAL A CA 1
ATOM 598 C C . VAL A 1 70 ? 0.081 -16.874 7.936 1.00 98.50 70 VAL A C 1
ATOM 600 O O . VAL A 1 70 ? -0.481 -16.145 8.750 1.00 98.50 70 VAL A O 1
ATOM 603 N N . TRP A 1 71 ? -0.607 -17.667 7.115 1.00 98.69 71 TRP A N 1
ATOM 604 C CA . TRP A 1 71 ? -2.067 -17.699 7.083 1.00 98.69 71 TRP A CA 1
ATOM 605 C C . TRP A 1 71 ? -2.673 -18.131 8.422 1.00 98.69 71 TRP A C 1
ATOM 607 O O . TRP A 1 71 ? -3.651 -17.548 8.890 1.00 98.69 71 TRP A O 1
ATOM 617 N N . GLY A 1 72 ? -2.049 -19.098 9.097 1.00 98.62 72 GLY A N 1
ATOM 618 C CA . GLY A 1 72 ? -2.430 -19.511 10.443 1.00 98.62 72 GLY A CA 1
ATOM 619 C C . GLY A 1 72 ? -2.303 -18.384 11.473 1.00 98.62 72 GLY A C 1
ATOM 620 O O . GLY A 1 72 ? -3.137 -18.286 12.368 1.00 98.62 72 GLY A O 1
ATOM 621 N N . MET A 1 73 ? -1.290 -17.517 11.360 1.00 98.44 73 MET A N 1
ATOM 622 C CA . MET A 1 73 ? -1.156 -16.344 12.238 1.00 98.44 73 MET A CA 1
ATOM 623 C C . MET A 1 73 ? -2.285 -15.338 11.994 1.00 98.44 73 MET A C 1
ATOM 625 O O . MET A 1 73 ? -2.940 -14.919 12.947 1.00 98.44 73 MET A O 1
ATOM 629 N N . VAL A 1 74 ? -2.548 -15.008 10.724 1.00 98.31 74 VAL A N 1
ATOM 630 C CA . VAL A 1 74 ? -3.603 -14.062 10.321 1.00 98.31 74 VAL A CA 1
ATOM 631 C C . VAL A 1 74 ? -4.974 -14.534 10.804 1.00 98.31 74 VAL A C 1
ATOM 633 O O . VAL A 1 74 ? -5.685 -13.794 11.481 1.00 98.31 74 VAL A O 1
ATOM 636 N N . THR A 1 75 ? -5.333 -15.782 10.500 1.00 98.50 75 THR A N 1
ATOM 637 C CA . THR A 1 75 ? -6.656 -16.339 10.822 1.00 98.50 75 THR A CA 1
ATOM 638 C C . THR A 1 75 ? -6.895 -16.445 12.322 1.00 98.50 75 THR A C 1
ATOM 640 O O . THR A 1 75 ? -7.944 -16.016 12.799 1.00 98.50 75 THR A O 1
ATOM 643 N N . ARG A 1 76 ? -5.927 -16.951 13.099 1.00 98.50 76 ARG A N 1
ATOM 644 C CA . ARG A 1 76 ? -6.072 -17.046 14.561 1.00 98.50 76 ARG A CA 1
ATOM 645 C C . ARG A 1 76 ? -6.262 -15.677 15.207 1.00 98.50 76 ARG A C 1
ATOM 647 O O . ARG A 1 76 ? -7.151 -15.536 16.041 1.00 98.50 76 ARG A O 1
ATOM 654 N N . TYR A 1 77 ? -5.469 -14.681 14.806 1.00 98.31 77 TYR A N 1
ATOM 655 C CA . TYR A 1 77 ? -5.595 -13.328 15.346 1.00 98.31 77 TYR A CA 1
ATOM 656 C C . TYR A 1 77 ? -6.952 -12.711 14.988 1.00 98.31 77 TYR A C 1
ATOM 658 O O . TYR A 1 77 ? -7.654 -12.200 15.860 1.00 98.31 77 TYR A O 1
ATOM 666 N N . TYR A 1 78 ? -7.356 -12.817 13.719 1.00 98.50 78 TYR A N 1
ATOM 667 C CA . TYR A 1 78 ? -8.644 -12.307 13.259 1.00 98.50 78 TYR A CA 1
ATOM 668 C C . TYR A 1 78 ? -9.810 -12.930 14.034 1.00 98.50 78 TYR A C 1
ATOM 670 O O . TYR A 1 78 ? -10.650 -12.210 14.570 1.00 98.50 78 TYR A O 1
ATOM 678 N N . HIS A 1 79 ? -9.849 -14.259 14.161 1.00 98.44 79 HIS A N 1
ATOM 679 C CA . HIS A 1 79 ? -10.930 -14.934 14.876 1.00 98.44 79 HIS A CA 1
ATOM 680 C C . HIS A 1 79 ? -10.959 -14.588 16.367 1.00 98.44 79 HIS A C 1
ATOM 682 O O . HIS A 1 79 ? -12.040 -14.347 16.900 1.00 98.44 79 HIS A O 1
ATOM 688 N N . ALA A 1 80 ? -9.799 -14.505 17.022 1.00 98.06 80 ALA A N 1
ATOM 689 C CA . ALA A 1 80 ? -9.721 -14.207 18.448 1.00 98.06 80 ALA A CA 1
ATOM 690 C C . ALA A 1 80 ? -10.087 -12.752 18.794 1.00 98.06 80 ALA A C 1
ATOM 692 O O . ALA A 1 80 ? -10.689 -12.524 19.842 1.00 98.06 80 ALA A O 1
ATOM 693 N N . HIS A 1 81 ? -9.741 -11.784 17.935 1.00 97.56 81 HIS A N 1
ATOM 694 C CA . HIS A 1 81 ? -9.778 -10.360 18.301 1.00 97.56 81 HIS A CA 1
ATOM 695 C C . HIS A 1 81 ? -10.679 -9.481 17.431 1.00 97.56 81 HIS A C 1
ATOM 697 O O . HIS A 1 81 ? -11.171 -8.469 17.918 1.00 97.56 81 HIS A O 1
ATOM 703 N N . LEU A 1 82 ? -10.895 -9.830 16.160 1.00 97.75 82 LEU A N 1
ATOM 704 C CA . LEU A 1 82 ? -11.526 -8.929 15.184 1.00 97.75 82 LEU A CA 1
ATOM 705 C C . LEU A 1 82 ? -12.887 -9.431 14.690 1.00 97.75 82 LEU A C 1
ATOM 707 O O . LEU A 1 82 ? -13.750 -8.629 14.361 1.00 97.75 82 LEU A O 1
ATOM 711 N N . SER A 1 83 ? -13.105 -10.748 14.671 1.00 97.19 83 SER A N 1
ATOM 712 C CA . SER A 1 83 ? -14.267 -11.369 14.015 1.00 97.19 83 SER A CA 1
ATOM 713 C C . SER A 1 83 ? -15.634 -11.018 14.608 1.00 97.19 83 SER A C 1
ATOM 715 O O . SER A 1 83 ? -16.645 -11.195 13.937 1.00 97.19 83 SER A O 1
ATOM 717 N N . LYS A 1 84 ? -15.678 -10.550 15.860 1.00 96.56 84 LYS A N 1
ATOM 718 C CA . LYS A 1 84 ? -16.924 -10.188 16.552 1.00 96.56 84 LYS A CA 1
ATOM 719 C C . LYS A 1 84 ? -17.330 -8.729 16.349 1.00 96.56 84 LYS A C 1
ATOM 721 O O . LYS A 1 84 ? -18.441 -8.377 16.724 1.00 96.56 84 LYS A O 1
ATOM 726 N N . ALA A 1 85 ? -16.438 -7.889 15.827 1.00 95.75 85 ALA A N 1
ATOM 727 C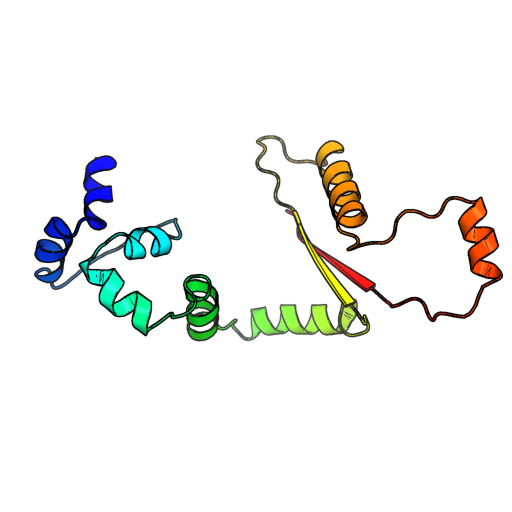 CA . ALA A 1 85 ? -16.722 -6.477 15.622 1.00 95.75 85 ALA A CA 1
ATOM 728 C C . ALA A 1 85 ? -17.574 -6.266 14.367 1.00 95.75 85 ALA A C 1
ATOM 730 O O . ALA A 1 85 ? -17.382 -6.938 13.355 1.00 95.75 85 ALA A O 1
ATOM 731 N N . GLU A 1 86 ? -18.490 -5.305 14.430 1.00 95.31 86 GLU A N 1
ATOM 732 C CA . GLU A 1 86 ? -19.288 -4.871 13.280 1.00 95.31 86 GLU A CA 1
ATOM 733 C C . GLU A 1 86 ? -18.457 -4.026 12.311 1.00 95.31 86 GLU A C 1
ATOM 735 O O . GLU A 1 86 ? -18.695 -4.026 11.105 1.00 95.31 86 GLU A O 1
ATOM 740 N N . GLU A 1 87 ? -17.460 -3.317 12.839 1.00 95.31 87 GLU A N 1
ATOM 741 C CA . GLU A 1 87 ? -16.537 -2.492 12.072 1.00 95.31 87 GLU A CA 1
ATOM 742 C C . GLU A 1 87 ? -15.110 -2.694 12.587 1.00 95.31 87 GLU A C 1
ATOM 744 O O . GLU A 1 87 ? -14.862 -2.767 13.793 1.00 95.31 87 GLU A O 1
ATOM 749 N N . THR A 1 88 ? -14.150 -2.770 11.669 1.00 96.62 88 THR A N 1
ATOM 750 C CA . THR A 1 88 ? -12.730 -2.897 12.008 1.00 96.62 88 THR A CA 1
ATOM 751 C C . THR A 1 88 ? -11.942 -1.730 11.441 1.00 96.62 88 THR A C 1
ATOM 753 O O . THR A 1 88 ? -11.980 -1.495 10.233 1.00 96.62 88 THR A O 1
ATOM 756 N N . LEU A 1 89 ? -11.171 -1.055 12.290 1.00 97.56 89 LEU A N 1
ATOM 757 C CA . LEU A 1 89 ? -10.278 0.033 11.906 1.00 97.56 89 LEU A CA 1
ATOM 758 C C . LEU A 1 89 ? -8.818 -0.420 12.004 1.00 97.56 89 LEU A C 1
ATOM 760 O O . LEU A 1 89 ? -8.355 -0.805 13.075 1.00 97.56 89 LEU A O 1
ATOM 764 N N . GLY A 1 90 ? -8.081 -0.356 10.897 1.00 98.00 90 GLY A N 1
ATOM 765 C CA . GLY A 1 90 ? -6.637 -0.590 10.882 1.00 98.00 90 GLY A CA 1
ATOM 766 C C . GLY A 1 90 ? -5.858 0.716 11.031 1.00 98.00 90 GLY A C 1
ATOM 767 O O . GLY A 1 90 ? -6.055 1.635 10.241 1.00 98.00 90 GLY A O 1
ATOM 768 N N . ILE A 1 91 ? -4.944 0.784 11.998 1.00 98.06 91 ILE A N 1
ATOM 769 C CA . ILE A 1 91 ? -4.028 1.912 12.201 1.00 98.06 91 ILE A CA 1
ATOM 770 C C . ILE A 1 91 ? -2.593 1.397 12.062 1.00 98.06 91 ILE A C 1
ATOM 772 O O . ILE A 1 91 ? -2.065 0.703 12.933 1.00 98.06 91 ILE A O 1
ATOM 776 N N . GLN A 1 92 ? -1.955 1.738 10.945 1.00 97.31 92 GLN A N 1
ATOM 777 C CA . GLN A 1 92 ? -0.563 1.391 10.674 1.00 97.31 92 GLN A CA 1
ATOM 778 C C . GLN A 1 92 ? 0.331 2.569 11.073 1.00 97.31 92 GLN A C 1
ATOM 780 O O . GLN A 1 92 ? 0.272 3.629 10.456 1.00 97.31 92 GLN A O 1
ATOM 785 N N . ILE A 1 93 ? 1.145 2.392 12.119 1.00 95.62 93 ILE A N 1
ATOM 786 C CA . ILE A 1 93 ? 2.030 3.434 12.648 1.00 95.62 93 ILE A CA 1
ATOM 787 C C . ILE A 1 93 ? 3.469 3.100 12.263 1.00 95.62 93 ILE A C 1
ATOM 789 O O . ILE A 1 93 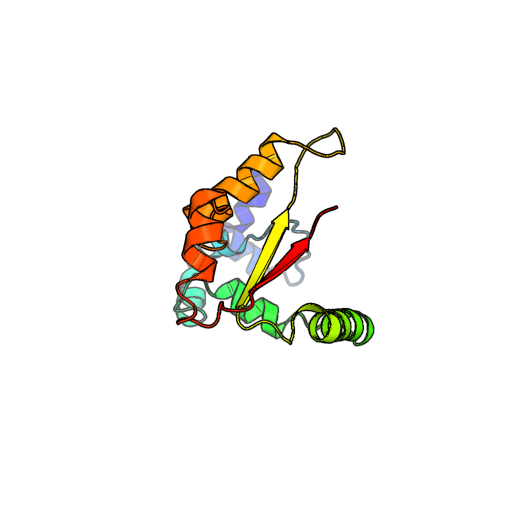? 4.016 2.059 12.629 1.00 95.62 93 ILE A O 1
ATOM 793 N N . ARG A 1 94 ? 4.115 4.014 11.534 1.00 94.38 94 ARG A N 1
ATOM 794 C CA . ARG A 1 94 ? 5.550 3.955 11.246 1.00 94.38 94 ARG A CA 1
ATOM 795 C C . ARG A 1 94 ? 6.178 5.331 11.425 1.00 94.38 94 ARG A C 1
ATOM 797 O O . ARG A 1 94 ? 5.935 6.229 10.629 1.00 94.38 94 ARG A O 1
ATOM 804 N N . VAL A 1 95 ? 7.039 5.460 12.433 1.00 94.00 95 VAL A N 1
ATOM 805 C CA . VAL A 1 95 ? 7.811 6.685 12.690 1.00 94.00 95 VAL A CA 1
ATOM 806 C C . VAL A 1 95 ? 9.213 6.539 12.107 1.00 94.00 95 VAL A C 1
ATOM 808 O O . VAL A 1 95 ? 9.946 5.622 12.476 1.00 94.00 95 VAL A O 1
ATOM 811 N N . PHE A 1 96 ? 9.587 7.416 11.177 1.00 92.12 96 PHE A N 1
ATOM 812 C CA . PHE A 1 96 ? 10.929 7.453 10.590 1.00 92.12 96 PHE A CA 1
ATOM 813 C C . PHE A 1 96 ? 11.828 8.414 11.374 1.00 92.12 96 PHE A C 1
ATOM 815 O O . PHE A 1 96 ? 12.154 9.496 10.896 1.00 92.12 96 PHE A O 1
ATOM 822 N N . ASP A 1 97 ? 12.227 8.000 12.576 1.00 89.88 97 ASP A N 1
ATOM 823 C CA . ASP A 1 97 ? 13.174 8.731 13.424 1.00 89.88 97 ASP A CA 1
ATOM 824 C C . ASP A 1 97 ? 14.396 7.854 13.751 1.00 89.88 97 ASP A C 1
ATOM 826 O O . ASP A 1 97 ? 14.338 6.623 13.672 1.00 89.88 97 ASP A O 1
ATOM 830 N N . LYS A 1 98 ? 15.524 8.491 14.081 1.00 88.81 98 LYS A N 1
ATOM 831 C CA . LYS A 1 98 ? 16.731 7.800 14.558 1.00 88.81 98 LYS A CA 1
ATOM 832 C C . LYS A 1 98 ? 16.567 7.323 15.999 1.00 88.81 98 LYS A C 1
ATOM 834 O O . LYS A 1 98 ? 17.161 6.314 16.369 1.00 88.81 98 LYS A O 1
ATOM 839 N N . ASN A 1 99 ? 15.797 8.057 16.797 1.00 88.06 99 ASN A N 1
ATOM 840 C CA . ASN A 1 99 ? 15.531 7.743 18.186 1.00 88.06 99 ASN A CA 1
ATOM 841 C C . ASN A 1 99 ? 14.316 6.811 18.261 1.00 88.06 99 ASN A C 1
ATOM 843 O O . ASN A 1 99 ? 13.228 7.191 17.823 1.00 88.06 99 ASN A O 1
ATOM 847 N N . PRO A 1 100 ? 14.463 5.591 18.798 1.00 81.75 100 PRO A N 1
ATOM 848 C CA . PRO A 1 100 ? 13.313 4.744 19.057 1.00 81.75 100 PRO A CA 1
ATOM 849 C C . PRO A 1 100 ? 12.517 5.319 20.229 1.00 81.75 100 PRO A C 1
ATOM 851 O O . PRO A 1 100 ? 13.096 5.839 21.185 1.00 81.75 100 PRO A O 1
ATOM 854 N N . GLY A 1 101 ? 11.195 5.181 20.195 1.00 84.25 101 GLY A N 1
ATOM 855 C CA . GLY A 1 101 ? 10.384 5.477 21.364 1.00 84.25 101 GLY A CA 1
ATOM 856 C C . GLY A 1 101 ? 8.973 5.939 21.065 1.00 84.25 101 GLY A C 1
ATOM 857 O O . GLY A 1 101 ? 8.513 5.999 19.925 1.00 84.25 101 GLY A O 1
ATOM 858 N N . TYR A 1 102 ? 8.298 6.255 22.162 1.00 86.88 102 TYR A N 1
ATOM 859 C CA . TYR A 1 102 ? 6.993 6.879 22.172 1.00 86.88 102 TYR A CA 1
ATOM 860 C C . TYR A 1 102 ? 7.122 8.369 21.854 1.00 86.88 102 TYR A C 1
ATOM 862 O O . TYR A 1 102 ? 7.912 9.083 22.473 1.00 86.88 102 TYR A O 1
ATOM 870 N N . PHE A 1 103 ? 6.295 8.847 20.930 1.00 91.94 103 PHE A N 1
ATOM 871 C CA . PHE A 1 103 ? 6.234 10.251 20.554 1.00 91.94 103 PHE A CA 1
ATOM 872 C C . PHE A 1 103 ? 4.823 10.774 20.798 1.00 91.94 103 PHE A C 1
ATOM 874 O O . PHE A 1 103 ? 3.895 10.394 20.086 1.00 91.94 103 PHE A O 1
ATOM 881 N N . GLN A 1 104 ? 4.670 11.670 21.778 1.00 94.00 104 GLN A N 1
ATOM 882 C CA . GLN A 1 104 ? 3.362 12.233 22.131 1.00 94.00 104 GLN A CA 1
ATOM 883 C C . GLN A 1 104 ? 2.675 12.865 20.915 1.00 94.00 104 GLN A C 1
ATOM 885 O O . GLN A 1 104 ? 1.530 12.543 20.628 1.00 94.00 104 GLN A O 1
ATOM 890 N N . HIS A 1 105 ? 3.415 13.642 20.119 1.00 94.38 105 HIS A N 1
ATOM 891 C CA . HIS A 1 105 ? 2.877 14.280 18.916 1.00 94.38 105 HIS A CA 1
ATOM 892 C C . HIS A 1 105 ? 2.345 13.280 17.869 1.00 94.38 105 HIS A C 1
ATOM 894 O O . HIS A 1 105 ? 1.429 13.613 17.123 1.00 94.38 105 HIS A O 1
ATOM 900 N N . VAL A 1 106 ? 2.889 12.055 17.809 1.00 95.12 106 VAL A N 1
ATOM 901 C CA . VAL A 1 106 ? 2.376 10.994 16.924 1.00 95.12 106 VAL A CA 1
ATOM 902 C C . VAL A 1 106 ? 1.064 10.441 17.469 1.00 95.12 106 VAL A C 1
ATOM 904 O O . VAL A 1 106 ? 0.137 10.213 16.698 1.00 95.12 106 VAL A O 1
ATOM 907 N N . MET A 1 107 ? 0.948 10.261 18.786 1.00 94.25 107 MET A N 1
ATOM 908 C CA . MET A 1 107 ? -0.310 9.819 19.397 1.00 94.25 107 MET A CA 1
ATOM 909 C C . MET A 1 107 ? -1.406 10.868 19.259 1.00 94.25 107 MET A C 1
ATOM 911 O O . MET A 1 107 ? -2.522 10.529 18.869 1.00 94.25 107 MET A O 1
ATOM 915 N N . ASP A 1 108 ? -1.068 12.138 19.474 1.00 95.69 108 ASP A N 1
ATOM 916 C CA . ASP A 1 108 ? -1.988 13.256 19.271 1.00 95.69 108 ASP A CA 1
ATOM 917 C C . ASP A 1 108 ? -2.467 13.300 17.812 1.00 95.69 108 ASP A C 1
ATOM 919 O O . ASP A 1 108 ? -3.653 13.490 17.548 1.00 95.69 108 ASP A O 1
ATOM 923 N N . GLN A 1 109 ? -1.570 13.041 16.851 1.00 96.06 109 GLN A N 1
ATOM 924 C CA . GLN A 1 109 ? -1.925 12.938 15.436 1.00 96.06 109 GLN A CA 1
ATOM 925 C C . GLN A 1 109 ? -2.872 11.764 15.157 1.00 96.06 109 GLN A C 1
ATOM 927 O O . GLN A 1 109 ? -3.818 11.925 14.386 1.00 96.06 109 GLN A O 1
ATOM 932 N N . VAL A 1 110 ? -2.640 10.592 15.757 1.00 96.25 110 VAL A N 1
ATOM 933 C CA . VAL A 1 110 ? -3.513 9.417 15.589 1.00 96.25 110 VAL A CA 1
ATOM 934 C C . VAL A 1 110 ? -4.913 9.705 16.133 1.00 96.25 110 VAL A C 1
ATOM 936 O O . VAL A 1 110 ? -5.896 9.493 15.420 1.00 96.25 110 VAL A O 1
ATOM 939 N N . VAL A 1 111 ? -5.019 10.233 17.355 1.00 95.19 111 VAL A N 1
ATOM 940 C CA . VAL A 1 111 ? -6.310 10.582 17.971 1.00 95.19 111 VAL A CA 1
ATOM 941 C C . VAL A 1 111 ? -7.016 11.672 17.161 1.00 95.19 111 VAL A C 1
ATOM 943 O O . VAL A 1 11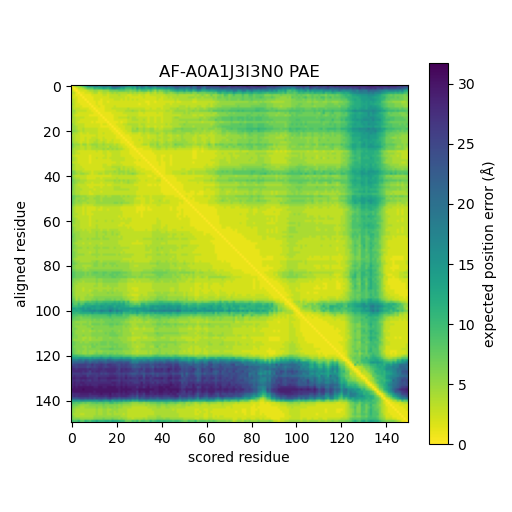1 ? -8.151 11.476 16.734 1.00 95.19 111 VAL A O 1
ATOM 946 N N . SER A 1 112 ? -6.322 12.769 16.844 1.00 96.06 112 SER A N 1
ATOM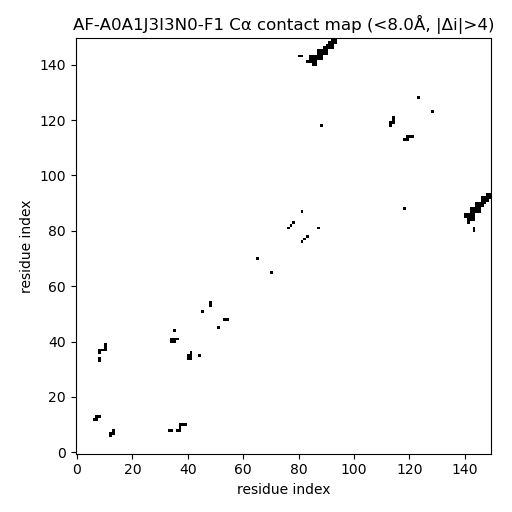 947 C CA . SER A 1 112 ? -6.890 13.875 16.066 1.00 96.06 112 SER A CA 1
ATOM 948 C C . SER A 1 112 ? -7.370 13.429 14.682 1.00 96.06 112 SER A C 1
ATOM 950 O O . SER A 1 112 ? -8.467 13.797 14.268 1.00 96.06 112 SER A O 1
ATOM 952 N N . CYS A 1 113 ? -6.594 12.604 13.971 1.00 96.94 113 CYS A N 1
ATOM 953 C CA . CYS A 1 113 ? -6.984 12.063 12.669 1.00 96.94 113 CYS A CA 1
ATOM 954 C C . CYS A 1 113 ? -8.229 11.175 12.783 1.00 96.94 113 CYS A C 1
ATOM 956 O O . CYS A 1 113 ? -9.204 11.374 12.062 1.00 96.94 113 CYS A O 1
ATOM 958 N N . THR A 1 114 ? -8.219 10.215 13.711 1.00 96.62 114 THR A N 1
ATOM 959 C CA . THR A 1 114 ? -9.325 9.256 13.848 1.00 96.62 114 THR A CA 1
ATOM 960 C C . THR A 1 114 ? -10.638 9.908 14.270 1.00 96.62 114 THR A C 1
ATOM 962 O O . THR A 1 114 ? -11.683 9.489 13.776 1.00 96.62 114 THR 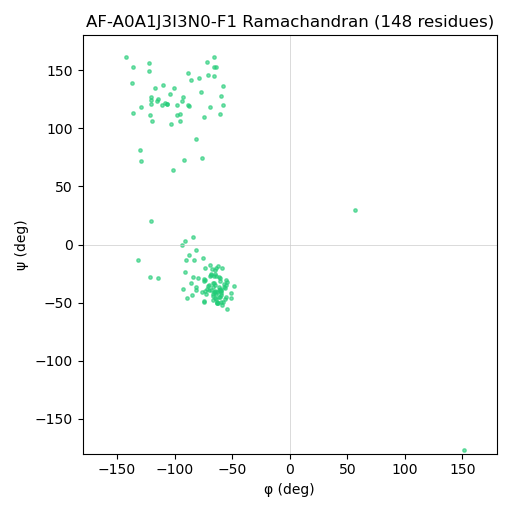A O 1
ATOM 965 N N . GLN A 1 115 ? -10.595 10.948 15.103 1.00 94.62 115 GLN A N 1
ATOM 966 C CA . GLN A 1 115 ? -11.778 11.717 15.492 1.00 94.62 115 GLN A CA 1
ATOM 967 C C . GLN A 1 115 ? -12.252 12.637 14.363 1.00 94.62 115 GLN A C 1
ATOM 969 O O . GLN A 1 115 ? -13.420 12.593 13.978 1.00 94.62 115 GLN A O 1
ATOM 974 N N . ARG A 1 116 ? -11.341 13.409 13.751 1.00 96.12 116 ARG A N 1
ATOM 975 C CA . ARG A 1 116 ? -11.683 14.353 12.673 1.00 96.12 11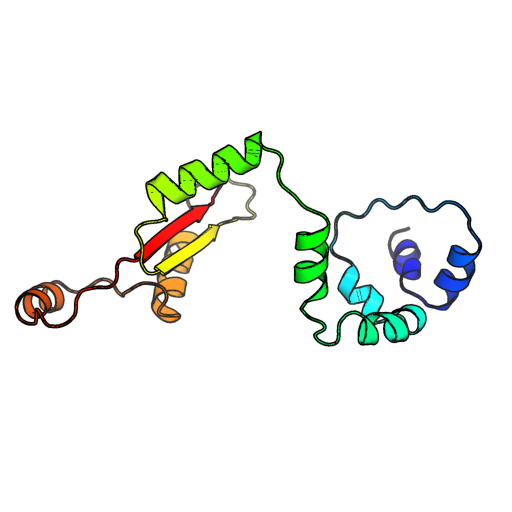6 ARG A CA 1
ATOM 976 C C . ARG A 1 116 ? -12.320 13.660 11.470 1.00 96.12 116 ARG A C 1
ATOM 978 O O . ARG A 1 116 ? -13.293 14.165 10.917 1.00 96.12 116 ARG A O 1
ATOM 985 N N . GLU A 1 117 ? -11.792 12.502 11.079 1.00 96.50 117 GLU A N 1
ATOM 986 C CA . GLU A 1 117 ? -12.324 11.701 9.969 1.00 96.50 117 GLU A CA 1
ATOM 987 C C . GLU A 1 117 ? -13.499 10.793 10.398 1.00 96.50 117 GLU A C 1
ATOM 989 O O . GLU A 1 117 ? -13.976 9.982 9.604 1.00 96.50 117 GLU A O 1
ATOM 994 N N . LYS A 1 118 ? -13.979 10.918 11.647 1.00 93.88 118 LYS A N 1
ATOM 995 C CA . LYS A 1 118 ? -15.104 10.157 12.227 1.00 93.88 118 LYS A CA 1
ATOM 996 C C . LYS A 1 118 ? -14.919 8.636 12.182 1.00 93.88 118 LYS A C 1
ATOM 998 O O . LYS A 1 118 ? -15.885 7.875 12.105 1.00 93.88 118 LYS A O 1
ATOM 1003 N N . LEU A 1 119 ? -13.669 8.182 12.236 1.00 94.81 119 LEU A N 1
ATOM 1004 C CA . LEU A 1 119 ? -13.316 6.763 12.296 1.00 94.81 119 LEU A CA 1
ATOM 1005 C C . LEU A 1 119 ? -13.558 6.215 13.708 1.00 94.81 119 LEU A C 1
ATOM 1007 O O . LEU A 1 119 ? -14.105 5.120 13.867 1.00 94.81 119 LEU A O 1
ATOM 1011 N N . LEU A 1 120 ? -13.205 7.006 14.726 1.00 93.56 120 LEU A N 1
ATOM 1012 C CA . LEU A 1 120 ? -13.449 6.729 16.141 1.00 93.56 120 LEU A CA 1
ATOM 1013 C C . LEU A 1 120 ? -14.270 7.856 16.779 1.00 93.56 120 LEU A C 1
ATOM 1015 O O . LEU A 1 120 ? -14.171 8.999 16.328 1.00 93.56 120 LEU A O 1
ATOM 1019 N N . PRO A 1 121 ? -15.090 7.542 17.798 1.00 89.06 121 PRO A N 1
ATOM 1020 C CA . PRO A 1 121 ? -15.858 8.553 18.508 1.00 89.06 121 PRO A CA 1
ATOM 1021 C C . PRO A 1 121 ? -14.937 9.534 19.241 1.00 89.06 121 PRO A C 1
ATOM 1023 O O . PRO A 1 121 ? -13.818 9.197 19.645 1.00 89.06 121 PRO A O 1
ATOM 1026 N N . GLU A 1 122 ? -15.433 10.752 19.422 1.00 86.38 122 GLU A N 1
ATOM 1027 C CA . GLU A 1 122 ? -14.828 11.706 20.343 1.00 86.38 122 GLU A CA 1
ATOM 1028 C C . GLU A 1 122 ? -14.954 11.185 21.779 1.00 86.38 122 GLU A C 1
ATOM 1030 O O . GLU A 1 122 ? -15.832 10.378 22.097 1.00 86.38 122 GLU A O 1
ATOM 1035 N N . LEU A 1 123 ? -14.019 11.591 22.637 1.00 77.81 123 LEU A N 1
ATOM 1036 C CA . LEU A 1 123 ? -14.102 11.248 24.051 1.00 77.81 123 LEU A CA 1
ATOM 1037 C C . LEU A 1 123 ? -15.279 12.023 24.637 1.00 77.81 123 LEU A C 1
ATOM 1039 O O . LEU A 1 123 ? -15.264 13.251 24.600 1.00 77.81 123 LEU A O 1
ATOM 1043 N N . ALA A 1 124 ? -16.275 11.301 25.148 1.00 68.31 124 ALA A N 1
ATOM 1044 C CA . ALA A 1 124 ? -17.412 11.914 25.812 1.00 68.31 124 ALA A CA 1
ATOM 1045 C C . ALA A 1 124 ? -16.921 12.761 26.992 1.00 68.31 124 ALA A C 1
ATOM 1047 O O . ALA A 1 124 ? -16.048 12.350 27.765 1.00 68.31 124 ALA A O 1
ATOM 1048 N N . THR A 1 125 ? -17.479 13.956 27.126 1.00 70.00 125 THR A N 1
ATOM 1049 C CA . THR A 1 125 ? -17.352 14.721 28.366 1.00 70.00 125 THR A CA 1
ATOM 1050 C C . THR A 1 125 ? -18.208 14.069 29.458 1.00 70.00 125 THR A C 1
ATOM 1052 O O . THR A 1 125 ? -19.156 13.341 29.166 1.00 70.00 125 THR A O 1
ATOM 1055 N N . GLN A 1 126 ? -17.886 14.299 30.738 1.00 63.94 126 GLN A N 1
ATOM 1056 C CA . GLN A 1 126 ? -18.622 13.681 31.858 1.00 63.94 126 GLN A CA 1
ATOM 1057 C C . GLN A 1 126 ? -20.136 13.964 31.808 1.00 63.94 126 GLN A C 1
ATOM 1059 O O . GLN A 1 126 ? -20.927 13.123 32.220 1.00 63.94 126 GLN A O 1
ATOM 1064 N N . GLU A 1 127 ? -20.533 15.114 31.263 1.00 63.09 127 GLU A N 1
ATOM 1065 C CA . GLU A 1 127 ? -21.934 15.513 31.085 1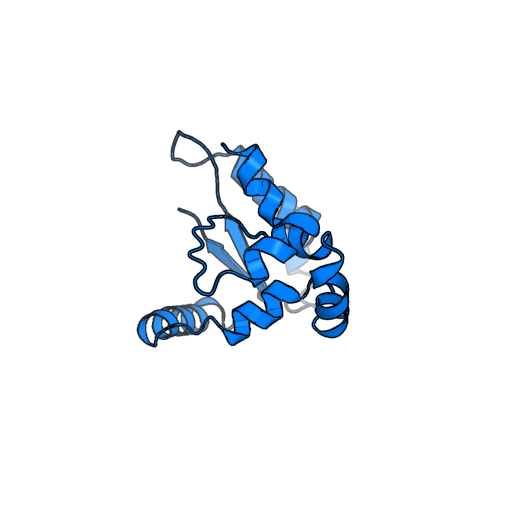.00 63.09 127 GLU A CA 1
ATOM 1066 C C . GLU A 1 127 ? -22.634 14.675 29.993 1.00 63.09 127 GLU A C 1
ATOM 1068 O O . GLU A 1 127 ? -23.762 14.221 30.178 1.00 63.09 127 GLU A O 1
ATOM 1073 N N . GLU A 1 128 ? -21.936 14.358 28.898 1.00 62.47 128 GLU A N 1
ATOM 1074 C CA . GLU A 1 128 ? -22.447 13.523 27.798 1.00 62.47 128 GLU A CA 1
ATOM 1075 C C . GLU A 1 128 ? -22.531 12.033 28.176 1.00 62.47 128 GLU A C 1
ATOM 1077 O O . GLU A 1 128 ? -23.419 11.318 27.705 1.00 62.47 128 GLU A O 1
ATOM 1082 N N . GLU A 1 129 ? -21.649 11.546 29.059 1.00 61.16 129 GLU A N 1
ATOM 1083 C CA . GLU A 1 129 ? -21.736 10.184 29.610 1.00 61.16 129 GLU A CA 1
ATOM 1084 C C . GLU A 1 129 ? -22.971 9.988 30.501 1.00 61.16 129 GLU A C 1
ATOM 1086 O O . GLU A 1 129 ? -23.529 8.885 30.558 1.00 61.16 129 GLU A O 1
ATOM 1091 N N . GLU A 1 130 ? -23.403 11.035 31.210 1.00 59.66 130 GLU A N 1
ATOM 1092 C CA . GLU A 1 130 ? -24.634 11.002 31.998 1.00 59.66 130 GLU A CA 1
ATOM 1093 C C . GLU A 1 130 ? -25.873 11.032 31.098 1.00 59.66 130 GLU A C 1
ATOM 1095 O O . GLU A 1 130 ? -26.771 10.216 31.303 1.00 59.66 130 GLU A O 1
ATOM 1100 N N . GLU A 1 131 ? -25.900 11.859 30.048 1.00 58.09 131 GLU A N 1
ATOM 1101 C CA . GLU A 1 131 ? -27.010 11.909 29.082 1.00 58.09 131 GLU A CA 1
ATOM 1102 C C . GLU A 1 131 ? -27.143 10.625 28.239 1.00 58.09 131 GLU A C 1
ATOM 1104 O O . GLU A 1 131 ? -28.258 10.150 27.988 1.00 58.09 131 GLU A O 1
ATOM 1109 N N . ALA A 1 132 ? -26.027 9.991 27.860 1.00 58.81 132 ALA A N 1
ATOM 1110 C CA . ALA A 1 132 ? -26.026 8.735 27.106 1.00 58.81 132 ALA A CA 1
ATOM 1111 C C . ALA A 1 132 ? -26.622 7.550 27.894 1.00 58.81 132 ALA A C 1
ATOM 1113 O O . ALA A 1 132 ? -27.166 6.621 27.294 1.00 58.81 132 ALA A O 1
ATOM 1114 N N . LYS A 1 133 ? -26.590 7.582 29.237 1.00 56.16 133 LYS A N 1
ATOM 1115 C CA . LYS A 1 133 ? -27.262 6.575 30.084 1.00 56.16 133 LYS A CA 1
ATOM 1116 C C . LYS A 1 133 ? -28.788 6.658 30.007 1.00 56.16 133 LYS A C 1
ATOM 1118 O O . LYS A 1 133 ? -29.450 5.651 30.255 1.00 56.16 133 LYS A O 1
ATOM 1123 N N . PHE A 1 134 ? -29.346 7.824 29.674 1.00 55.47 134 PHE A N 1
ATOM 1124 C CA . PHE A 1 134 ? -30.795 8.038 29.599 1.00 55.47 134 PHE A CA 1
ATOM 1125 C C . PHE A 1 134 ? -31.379 7.759 28.206 1.00 55.47 134 PHE A C 1
ATOM 1127 O O . PHE A 1 134 ? -32.547 7.386 28.107 1.00 55.47 134 PHE A O 1
ATOM 1134 N N . ASN A 1 135 ? -30.573 7.844 27.144 1.00 51.28 135 ASN A N 1
ATOM 1135 C CA . ASN A 1 135 ? -30.988 7.570 25.764 1.00 51.28 135 ASN A CA 1
ATOM 1136 C C . ASN A 1 135 ? -30.531 6.179 25.288 1.00 51.28 135 ASN A C 1
ATOM 1138 O O . ASN A 1 135 ? -29.764 6.034 24.337 1.00 51.28 135 ASN A O 1
ATOM 1142 N N . ILE A 1 136 ? -31.042 5.122 25.928 1.00 53.81 136 ILE A N 1
ATOM 1143 C CA . ILE A 1 136 ? -30.859 3.731 25.479 1.00 53.81 136 ILE A CA 1
ATOM 1144 C C . ILE A 1 136 ? -31.784 3.478 24.276 1.00 53.81 136 ILE A C 1
ATOM 1146 O O . ILE A 1 136 ? -32.836 2.858 24.414 1.00 53.81 136 ILE A O 1
ATOM 1150 N N . SER A 1 137 ? -31.444 3.999 23.094 1.00 53.78 137 SER A N 1
ATOM 1151 C CA . SER A 1 137 ? -32.231 3.743 21.873 1.00 53.78 137 SER A CA 1
ATOM 1152 C C . SER A 1 137 ? -31.412 3.330 20.650 1.00 53.78 137 SER A C 1
ATOM 1154 O O . SER A 1 137 ? -31.997 2.802 19.706 1.00 53.78 137 SER A O 1
ATOM 1156 N N . GLU A 1 138 ? -30.088 3.484 20.650 1.00 57.72 138 GLU A N 1
ATOM 1157 C CA . GLU A 1 138 ? -29.231 2.937 19.593 1.00 57.72 138 GLU A CA 1
ATOM 1158 C C . GLU A 1 138 ? -28.224 1.965 20.204 1.00 57.72 138 GLU A C 1
ATOM 1160 O O . GLU A 1 138 ? -27.440 2.319 21.082 1.00 57.72 138 GLU A O 1
ATOM 1165 N N . SER A 1 139 ? -28.250 0.706 19.760 1.00 60.97 139 SER A N 1
ATOM 1166 C CA . SER A 1 139 ? -27.204 -0.256 20.101 1.00 60.97 139 SER A CA 1
ATOM 1167 C C . SER A 1 139 ? -25.871 0.274 19.573 1.00 60.97 139 SER A C 1
ATOM 1169 O O . SER A 1 139 ? -25.686 0.364 18.357 1.00 60.97 139 SER A O 1
ATOM 1171 N N . ALA A 1 140 ? -24.956 0.646 20.468 1.00 70.88 140 ALA A N 1
ATOM 1172 C CA . ALA A 1 140 ? -23.640 1.140 20.083 1.00 70.88 140 ALA A CA 1
ATOM 1173 C C . ALA A 1 140 ? -22.912 0.085 19.233 1.00 70.88 140 ALA A C 1
ATOM 1175 O O . ALA A 1 140 ? -22.691 -1.037 19.694 1.00 70.88 140 ALA A O 1
ATOM 1176 N N . LYS A 1 141 ? -22.548 0.443 17.993 1.00 84.94 141 LYS A N 1
ATOM 1177 C CA . LYS A 1 141 ? -21.822 -0.453 17.082 1.00 84.94 141 LYS A CA 1
ATOM 1178 C C . LYS A 1 141 ? -20.494 -0.870 17.696 1.00 84.94 141 LYS A C 1
ATOM 1180 O O . LYS A 1 141 ? -19.681 -0.017 18.062 1.00 84.94 141 LYS A O 1
ATOM 1185 N N . LEU A 1 142 ? -20.233 -2.174 17.744 1.00 91.50 142 LEU A N 1
ATOM 1186 C CA . LEU A 1 142 ? -18.952 -2.676 18.234 1.00 91.50 142 LEU A CA 1
ATOM 1187 C C . LEU A 1 142 ? -17.857 -2.451 17.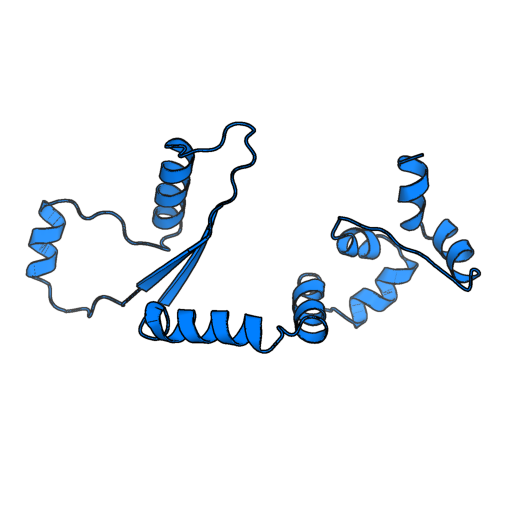182 1.00 91.50 142 LEU A C 1
ATOM 1189 O O . LEU A 1 142 ? -17.819 -3.140 16.161 1.00 91.50 142 LEU A O 1
ATOM 1193 N N . LYS A 1 143 ? -16.931 -1.526 17.456 1.00 94.50 143 LYS A N 1
ATOM 1194 C CA . LYS A 1 143 ? -15.731 -1.306 16.636 1.00 94.50 143 LYS A CA 1
ATOM 1195 C C . LYS A 1 143 ? -14.501 -1.971 17.258 1.00 94.50 143 LYS A C 1
ATOM 1197 O O . LYS A 1 143 ? -14.251 -1.806 18.449 1.00 94.50 143 LYS A O 1
ATOM 1202 N N . ALA A 1 144 ? -13.695 -2.667 16.456 1.00 97.00 144 ALA A N 1
ATOM 1203 C CA . ALA A 1 144 ? -12.373 -3.156 16.858 1.00 97.00 144 ALA A CA 1
ATOM 1204 C C . ALA A 1 144 ? -11.261 -2.389 16.137 1.00 97.00 144 ALA A C 1
ATOM 1206 O O . ALA A 1 144 ? -11.334 -2.159 14.930 1.00 97.00 144 ALA A O 1
ATOM 1207 N N . VAL A 1 145 ? -10.204 -2.031 16.866 1.00 97.81 145 VAL A N 1
ATOM 1208 C CA . VAL A 1 145 ? -9.054 -1.297 16.321 1.00 97.81 145 VAL A CA 1
ATOM 1209 C C . VAL A 1 145 ? -7.830 -2.208 16.298 1.00 97.81 145 VAL A C 1
ATOM 1211 O O . VAL A 1 145 ? -7.389 -2.690 17.339 1.00 97.81 145 VAL A O 1
ATOM 1214 N N . LEU A 1 146 ? -7.269 -2.436 15.111 1.00 98.25 146 LEU A N 1
ATOM 1215 C CA . LEU A 1 146 ? -6.006 -3.142 14.917 1.00 98.25 146 LEU A CA 1
ATOM 1216 C C . LEU A 1 146 ? -4.884 -2.121 14.740 1.00 98.25 146 LEU A C 1
ATOM 1218 O O . LEU A 1 146 ? -4.816 -1.449 13.712 1.00 98.25 146 LEU A O 1
ATOM 1222 N N . VAL A 1 147 ? -3.982 -2.041 15.715 1.00 97.81 147 VAL A N 1
ATOM 1223 C CA . VAL A 1 147 ? -2.808 -1.163 15.654 1.00 97.81 147 VAL A CA 1
ATOM 1224 C C . VAL A 1 147 ? -1.558 -1.986 15.359 1.00 97.81 147 VAL A C 1
ATOM 1226 O O . VAL A 1 147 ? -1.287 -2.974 16.040 1.00 97.81 147 VAL A O 1
ATOM 1229 N N . THR A 1 148 ? -0.775 -1.571 14.364 1.00 97.00 148 THR A N 1
ATOM 1230 C CA . THR A 1 148 ? 0.533 -2.175 14.061 1.00 97.00 148 THR A CA 1
ATOM 1231 C C . THR A 1 148 ? 1.637 -1.126 14.170 1.00 97.00 148 THR A C 1
ATOM 1233 O O . THR A 1 148 ? 1.574 -0.113 13.471 1.00 97.00 148 THR A O 1
ATOM 1236 N N . SER A 1 149 ? 2.646 -1.391 15.002 1.00 94.12 149 SER A N 1
ATO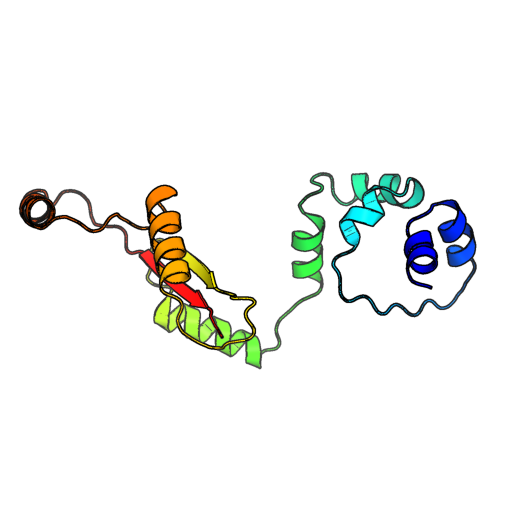M 1237 C CA . SER A 1 149 ? 3.842 -0.562 15.220 1.00 94.12 149 SER A CA 1
ATOM 1238 C C . SER A 1 149 ? 5.074 -1.458 15.409 1.00 94.12 149 SER A C 1
ATOM 1240 O O . SER A 1 149 ? 4.924 -2.649 15.684 1.00 94.12 149 SER A O 1
ATOM 1242 N N . LEU A 1 150 ? 6.270 -0.884 15.236 1.00 90.25 150 LEU A N 1
ATOM 1243 C CA . LEU A 1 150 ? 7.548 -1.490 15.639 1.00 90.25 150 LEU A CA 1
ATOM 1244 C C . LEU A 1 150 ? 7.759 -1.412 17.152 1.00 90.25 150 LEU A C 1
ATOM 1246 O O . LEU A 1 150 ? 7.159 -0.495 17.763 1.00 90.25 150 LEU A O 1
#

Foldseek 3Di:
DVVVVVCCLEQVVVVVVVPDPDDDDDDPDDCLVSVCVYPVNVVVQCVVPVPNVCPCVVVCVVPDDDDPVVVVVVVVCCVVAPVPFPAEAEAEDDDPDPDDDDDPVSVVVVLCVCPVVVVDDDDDDPVRVVVVVVPPDDDPGGYGYHYDDD

pLDDT: mean 90.23, std 11.82, range [51.28, 98.69]